Protein AF-A0A970ITL5-F1 (afdb_monomer_lite)

pLDDT: mean 80.54, std 13.95, range [33.75, 94.0]

Sequence (122 aa):
MFKKDCRKIICLASSILGLILVGLGVYLLVSGLGFDIITIGTIVAGVVLLALSCVTKCIKVPCLFCLLLLLISTFLIIAGIITLLLVDIVVGLIFIGLGVLSVVLTSLCLFINLCCITVHKV

Foldseek 3Di:
DCLLVVLVVLLVVQLVLLVVLLVLLVVCVVVVQADPVLSVLSNVLSVVSNCCSPVVVCPPCLPVNLVSLLVQLVSLLVRLVVCCVPGHVVSSVVSPVSSVVSVVSSVVSVVSVVVVVVVVVD

Secondary structure (DSSP, 8-state):
-HHHHHHHHHHHHHHHHHHHHHHHHHHHHHHT-S-HHHHHHHHHHHHHHHHHHHHS-TTS-HHHHHHHHHHHHHHHHHHHHHHHHHT-HHHHHHHHHHHHHHHHHHHHHHHHHHHHHHHTT-

Radius of gyration: 15.58 Å; chains: 1; bounding box: 35×20×53 Å

Structure (mmCIF, N/CA/C/O backbone):
data_AF-A0A970ITL5-F1
#
_entry.id   AF-A0A970ITL5-F1
#
loop_
_atom_site.group_PDB
_atom_site.id
_atom_site.type_symbol
_atom_site.label_atom_id
_atom_site.label_alt_id
_atom_site.label_comp_id
_atom_site.label_asym_id
_atom_site.label_entity_id
_atom_site.label_seq_id
_atom_site.pdbx_PDB_ins_code
_atom_site.Cartn_x
_atom_site.Cartn_y
_atom_site.Cartn_z
_atom_site.occupancy
_atom_site.B_iso_or_equiv
_atom_site.auth_seq_id
_atom_site.auth_comp_id
_atom_site.auth_asym_id
_atom_site.auth_atom_id
_atom_site.pdbx_PDB_model_num
ATOM 1 N N . MET A 1 1 ? -13.693 8.595 26.189 1.00 37.41 1 MET A N 1
ATOM 2 C CA . MET A 1 1 ? -13.918 9.534 25.063 1.00 37.41 1 MET A CA 1
ATOM 3 C C . MET A 1 1 ? -12.873 9.384 23.944 1.00 37.41 1 MET A C 1
ATOM 5 O O . MET A 1 1 ? -1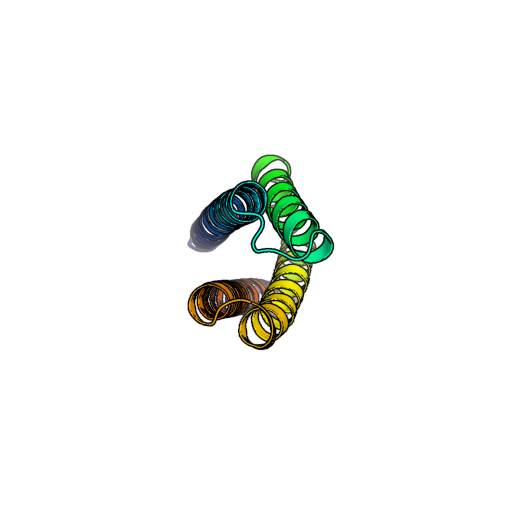3.281 9.173 22.814 1.00 37.41 1 MET A O 1
ATOM 9 N N . PHE A 1 2 ? -11.567 9.320 24.249 1.00 50.12 2 PHE A N 1
ATOM 10 C CA . PHE A 1 2 ? -10.426 9.212 23.302 1.00 50.12 2 PHE A CA 1
ATOM 11 C C . PHE A 1 2 ? -10.449 8.100 22.220 1.00 50.12 2 PHE A C 1
ATOM 13 O O . PHE A 1 2 ? -9.705 8.143 21.245 1.00 50.12 2 PHE A O 1
ATOM 20 N N . LYS A 1 3 ? -11.300 7.079 22.359 1.00 54.97 3 LYS A N 1
ATOM 21 C CA . LYS A 1 3 ? -11.290 5.863 21.523 1.00 54.97 3 LYS A CA 1
ATOM 22 C C . LYS A 1 3 ? -11.966 6.027 20.153 1.00 54.97 3 LYS A C 1
ATOM 24 O O . LYS A 1 3 ? -11.724 5.228 19.244 1.00 54.97 3 LYS A O 1
ATOM 29 N N . LYS A 1 4 ? -12.876 6.999 20.017 1.00 60.09 4 LYS A N 1
ATOM 30 C CA . LYS A 1 4 ? -13.532 7.315 18.734 1.00 60.09 4 LYS A CA 1
ATOM 31 C C . LYS A 1 4 ? -12.628 8.190 17.866 1.00 60.09 4 LYS A C 1
ATOM 33 O O . LYS A 1 4 ? -12.593 7.976 16.658 1.00 60.09 4 LYS A O 1
ATOM 38 N N . ASP A 1 5 ? -11.863 9.085 18.482 1.00 66.06 5 ASP A N 1
ATOM 39 C CA . ASP A 1 5 ? -10.990 10.019 17.773 1.00 66.06 5 ASP A CA 1
ATOM 40 C C . ASP A 1 5 ? -9.735 9.330 17.226 1.00 66.06 5 ASP A C 1
ATOM 42 O O . ASP A 1 5 ? -9.480 9.438 16.030 1.00 66.06 5 ASP A O 1
ATOM 46 N N . CYS A 1 6 ? -9.047 8.479 18.006 1.00 66.62 6 CYS A N 1
ATOM 47 C CA . CYS A 1 6 ? -7.916 7.694 17.477 1.00 66.62 6 CYS A CA 1
ATOM 48 C C . CYS A 1 6 ? -8.319 6.788 16.303 1.00 66.62 6 CYS A C 1
ATOM 50 O O . CYS A 1 6 ? -7.591 6.674 15.320 1.00 66.62 6 CYS A O 1
ATOM 52 N N . ARG A 1 7 ? -9.505 6.166 16.361 1.00 70.81 7 ARG A N 1
ATOM 53 C CA . ARG A 1 7 ? -9.999 5.328 15.256 1.00 70.81 7 ARG A CA 1
ATOM 54 C C . ARG A 1 7 ? -10.350 6.130 14.011 1.00 70.81 7 ARG A C 1
ATOM 56 O O . ARG A 1 7 ? -10.102 5.649 12.910 1.00 70.81 7 ARG A O 1
ATOM 63 N N . LYS A 1 8 ? -10.900 7.336 14.169 1.00 75.25 8 LYS A N 1
ATOM 64 C CA . LYS A 1 8 ? -11.113 8.252 13.043 1.00 75.25 8 LYS A CA 1
ATOM 65 C C . LYS A 1 8 ? -9.788 8.651 12.403 1.00 75.25 8 LYS A C 1
ATOM 67 O O . LYS A 1 8 ? -9.697 8.590 11.186 1.00 75.25 8 LYS A O 1
ATOM 72 N N . ILE A 1 9 ? -8.774 8.987 13.202 1.00 80.38 9 ILE A N 1
ATOM 73 C CA . ILE A 1 9 ? -7.452 9.389 12.698 1.00 80.38 9 ILE A CA 1
ATOM 74 C C . ILE A 1 9 ? -6.799 8.250 11.909 1.00 80.38 9 ILE A C 1
ATOM 76 O O . ILE A 1 9 ? -6.353 8.476 10.792 1.00 80.38 9 ILE A O 1
ATOM 80 N N . ILE A 1 10 ? -6.807 7.016 12.427 1.00 79.88 10 ILE A N 1
ATOM 81 C CA . ILE A 1 10 ? -6.232 5.855 11.721 1.00 79.88 10 ILE A CA 1
ATOM 82 C C . ILE A 1 10 ? -6.991 5.558 10.424 1.00 79.88 10 ILE A C 1
ATOM 84 O O . ILE A 1 10 ? -6.379 5.276 9.398 1.00 79.88 10 ILE A O 1
ATOM 88 N N . CYS A 1 11 ? -8.322 5.647 10.453 1.00 81.38 11 CYS A N 1
ATOM 89 C CA . CYS A 1 11 ? -9.152 5.462 9.265 1.00 81.38 11 CYS A CA 1
ATOM 90 C C . CYS A 1 11 ? -8.847 6.531 8.201 1.00 81.38 11 CYS A C 1
ATOM 92 O O . CYS A 1 11 ? -8.714 6.216 7.023 1.00 81.38 11 CYS A O 1
ATOM 94 N N . LEU A 1 12 ? -8.665 7.785 8.623 1.00 84.00 12 LEU A N 1
ATOM 95 C CA . LEU A 1 12 ? -8.338 8.900 7.739 1.00 84.00 12 LEU A CA 1
ATOM 96 C C . LEU A 1 12 ? -6.921 8.754 7.160 1.00 84.00 12 LEU A C 1
ATOM 98 O O . LEU A 1 12 ? -6.742 8.887 5.954 1.00 84.00 12 LEU A O 1
ATOM 102 N N . ALA A 1 13 ? -5.942 8.376 7.985 1.00 86.25 13 ALA A N 1
ATOM 103 C CA . ALA A 1 13 ? -4.574 8.096 7.550 1.00 86.25 13 ALA A CA 1
ATOM 104 C C . ALA A 1 13 ? -4.511 6.933 6.546 1.00 86.25 13 ALA A C 1
ATOM 106 O O . ALA A 1 13 ? -3.825 7.021 5.533 1.00 86.25 13 ALA A O 1
ATOM 107 N N . SER A 1 14 ? -5.275 5.869 6.785 1.00 85.12 14 SER A N 1
ATOM 108 C CA . SER A 1 14 ? -5.364 4.732 5.869 1.00 85.12 14 SER A CA 1
ATOM 109 C C . SER A 1 14 ? -6.082 5.079 4.559 1.00 85.12 14 SER A C 1
ATOM 111 O O . SER A 1 14 ? -5.658 4.653 3.489 1.00 85.12 14 SER A O 1
ATOM 113 N N . SER A 1 15 ? -7.119 5.922 4.607 1.00 87.62 15 SER A N 1
ATOM 114 C CA . SER A 1 15 ? -7.771 6.427 3.394 1.00 87.62 15 SER A CA 1
ATOM 115 C C . SER A 1 15 ? -6.817 7.272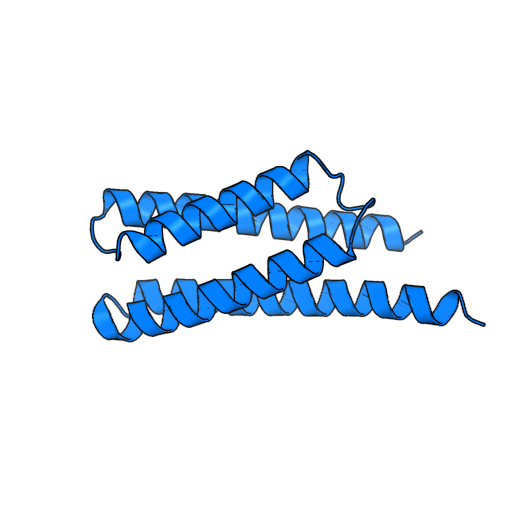 2.547 1.00 87.62 15 SER A C 1
ATOM 117 O O . SER A 1 15 ? -6.832 7.154 1.323 1.00 87.62 15 SER A O 1
ATOM 119 N N . ILE A 1 16 ? -5.979 8.101 3.181 1.00 91.31 16 ILE A N 1
ATOM 120 C CA . ILE A 1 16 ? -4.927 8.863 2.493 1.00 91.31 16 ILE A CA 1
ATOM 121 C C . ILE A 1 16 ? -3.907 7.903 1.875 1.00 91.31 16 ILE A C 1
ATOM 123 O O . ILE A 1 16 ? -3.563 8.053 0.706 1.00 91.31 16 ILE A O 1
ATOM 127 N N . LEU A 1 17 ? -3.473 6.885 2.623 1.00 89.06 17 LEU A N 1
ATOM 128 C CA . LEU A 1 17 ? -2.558 5.858 2.124 1.00 89.06 17 LEU A CA 1
ATOM 129 C C . LEU A 1 17 ? -3.136 5.138 0.893 1.00 89.06 17 LEU A C 1
ATOM 131 O O . LEU A 1 17 ? -2.437 4.969 -0.101 1.00 89.06 17 LEU A O 1
ATOM 135 N N . GLY A 1 18 ? -4.420 4.770 0.930 1.00 88.94 18 GLY A N 1
ATOM 136 C CA . GLY A 1 18 ? -5.124 4.163 -0.200 1.00 88.94 18 GLY A CA 1
ATOM 137 C C . GLY A 1 18 ? -5.158 5.074 -1.428 1.00 88.94 18 GLY A C 1
ATOM 138 O O . GLY A 1 18 ? -4.876 4.616 -2.533 1.00 88.94 18 GLY A O 1
ATOM 139 N N . LEU A 1 19 ? -5.421 6.371 -1.241 1.00 91.88 19 LEU A N 1
ATOM 140 C CA . LEU A 1 19 ? -5.401 7.356 -2.326 1.00 91.88 19 LEU A CA 1
ATOM 141 C C . LEU A 1 19 ? -4.008 7.473 -2.965 1.00 91.88 19 LEU A C 1
ATOM 143 O O . LEU A 1 19 ? -3.891 7.502 -4.189 1.00 91.88 19 LEU A O 1
ATOM 147 N N . ILE A 1 20 ? -2.958 7.491 -2.138 1.00 93.25 20 ILE A N 1
ATOM 148 C CA . ILE A 1 20 ? -1.565 7.521 -2.597 1.00 93.25 20 ILE A CA 1
ATOM 149 C C . ILE A 1 20 ? -1.233 6.247 -3.380 1.00 93.25 20 ILE A C 1
ATOM 151 O O . ILE A 1 20 ? -0.627 6.343 -4.442 1.00 93.25 20 ILE A O 1
ATOM 155 N N . LEU A 1 21 ? -1.665 5.069 -2.911 1.00 89.88 21 LEU A N 1
ATOM 156 C CA . LEU A 1 21 ? -1.463 3.803 -3.625 1.00 89.88 21 LEU A CA 1
ATOM 157 C C . LEU A 1 21 ? -2.113 3.807 -5.011 1.00 89.88 21 LEU A C 1
ATOM 159 O O . LEU A 1 21 ? -1.481 3.388 -5.977 1.00 89.88 21 LEU A O 1
ATOM 163 N N . VAL A 1 22 ? -3.354 4.292 -5.123 1.00 93.12 22 VAL A N 1
ATOM 164 C CA . VAL A 1 22 ? -4.042 4.388 -6.420 1.00 93.12 22 VAL A CA 1
ATOM 165 C C . VAL A 1 22 ? -3.310 5.363 -7.339 1.00 93.12 22 VAL A C 1
ATOM 167 O O . VAL A 1 22 ? -3.055 5.028 -8.492 1.00 93.12 22 VAL A O 1
ATOM 170 N N . GLY A 1 23 ? -2.924 6.539 -6.834 1.00 90.50 23 GLY A N 1
ATOM 171 C CA . GLY A 1 23 ? -2.172 7.525 -7.612 1.00 90.50 23 GLY A CA 1
ATOM 172 C C . GLY A 1 23 ? -0.832 6.982 -8.112 1.00 90.50 23 GLY A C 1
ATOM 173 O O . GLY A 1 23 ? -0.507 7.131 -9.288 1.00 90.50 23 GLY A O 1
ATOM 174 N N . LEU A 1 24 ? -0.091 6.287 -7.245 1.00 88.06 24 LEU A N 1
ATOM 175 C CA . LEU A 1 24 ? 1.172 5.639 -7.595 1.00 88.06 24 LEU A CA 1
ATOM 176 C C . LEU A 1 24 ? 0.964 4.526 -8.634 1.00 88.06 24 LEU A C 1
ATOM 178 O O . LEU A 1 24 ? 1.725 4.424 -9.591 1.00 88.06 24 LEU A O 1
ATOM 182 N N . GLY A 1 25 ? -0.092 3.724 -8.485 1.00 87.88 25 GLY A N 1
ATOM 183 C CA . GLY A 1 25 ? -0.441 2.671 -9.436 1.00 87.88 25 GLY A CA 1
ATOM 184 C C . GLY A 1 25 ? -0.784 3.219 -10.823 1.00 87.88 25 GLY A C 1
ATOM 185 O O . GLY A 1 25 ? -0.283 2.720 -11.827 1.00 87.88 25 GLY A O 1
ATOM 186 N N . VAL A 1 26 ? -1.573 4.295 -10.899 1.00 90.25 26 VAL A N 1
ATOM 187 C CA . VAL A 1 26 ? -1.880 4.968 -12.174 1.00 90.25 26 VAL A CA 1
ATOM 188 C C . VAL A 1 26 ? -0.622 5.593 -12.783 1.00 90.25 26 VAL A C 1
ATOM 190 O O . VAL A 1 26 ? -0.414 5.487 -13.989 1.00 90.25 26 VAL A O 1
ATOM 193 N N . TYR A 1 27 ? 0.249 6.194 -11.968 1.00 88.31 27 TYR A N 1
ATOM 194 C CA . TYR A 1 27 ? 1.522 6.747 -12.435 1.00 88.31 27 TYR A CA 1
ATOM 195 C C . TYR A 1 27 ? 2.415 5.680 -13.084 1.00 88.31 27 TYR A C 1
ATOM 197 O O . TYR A 1 27 ? 2.975 5.908 -14.157 1.00 88.31 27 TYR A O 1
ATOM 205 N N . LEU A 1 28 ? 2.505 4.496 -12.475 1.00 85.38 28 LEU A N 1
ATOM 206 C CA . LEU A 1 28 ? 3.240 3.358 -13.030 1.00 85.38 28 LEU A CA 1
ATOM 207 C C . LEU A 1 28 ? 2.623 2.848 -14.331 1.00 85.38 28 LEU A C 1
ATOM 209 O O . LEU A 1 28 ? 3.357 2.517 -15.260 1.00 85.38 28 LEU A O 1
ATOM 213 N N . LEU A 1 29 ? 1.289 2.827 -14.405 1.00 85.88 29 LEU A N 1
ATOM 214 C CA . LEU A 1 29 ? 0.561 2.394 -15.594 1.00 85.88 29 LEU A CA 1
ATOM 215 C C . LEU A 1 29 ? 0.840 3.312 -16.790 1.00 85.88 29 LEU A C 1
ATOM 217 O O . LEU A 1 29 ? 1.085 2.831 -17.890 1.00 85.88 29 LEU A O 1
ATOM 221 N N . VAL A 1 30 ? 0.842 4.629 -16.571 1.00 86.44 30 VAL A N 1
ATOM 222 C CA . VAL A 1 30 ? 1.131 5.618 -17.623 1.00 86.44 30 VAL A CA 1
ATOM 223 C C . VAL A 1 30 ? 2.608 5.614 -18.005 1.00 86.44 30 VAL A C 1
ATOM 225 O O . VAL A 1 30 ? 2.941 5.757 -19.178 1.00 86.44 30 VAL A O 1
ATOM 228 N N . SER A 1 31 ? 3.499 5.443 -17.030 1.00 82.00 31 SER A N 1
ATOM 229 C CA . SER A 1 31 ? 4.940 5.499 -17.281 1.00 82.00 31 SER A CA 1
ATOM 230 C C . SER A 1 31 ? 5.482 4.242 -17.970 1.00 82.00 31 SER A C 1
ATOM 232 O O . SER A 1 31 ? 6.623 4.256 -18.419 1.00 82.00 31 SER A O 1
ATOM 234 N N . GLY A 1 32 ? 4.714 3.146 -18.032 1.00 76.12 32 GLY A N 1
ATOM 235 C CA . GLY A 1 32 ? 5.147 1.883 -18.648 1.00 76.12 32 GLY A CA 1
ATOM 236 C C . GLY A 1 32 ? 6.354 1.226 -17.964 1.00 76.12 32 GLY A C 1
ATOM 237 O O . GLY A 1 32 ? 6.944 0.300 -18.508 1.00 76.12 32 GLY A O 1
ATOM 238 N N . LEU A 1 33 ? 6.734 1.711 -16.778 1.00 64.62 33 LEU A N 1
ATOM 239 C CA . LEU A 1 33 ? 7.933 1.307 -16.035 1.00 64.62 33 LEU A CA 1
ATOM 240 C C . LEU A 1 33 ? 7.669 0.150 -15.054 1.00 64.62 33 LEU A C 1
ATOM 242 O O . LEU A 1 33 ? 8.579 -0.291 -14.363 1.00 64.62 33 LEU A O 1
ATOM 246 N N . GLY A 1 34 ? 6.430 -0.335 -14.945 1.00 64.00 34 GLY A N 1
ATOM 247 C CA . GLY A 1 34 ? 6.034 -1.340 -13.957 1.00 64.00 34 GLY A CA 1
ATOM 248 C C . GLY A 1 34 ? 5.763 -2.719 -14.554 1.00 64.00 34 GLY A C 1
ATOM 249 O O . GLY A 1 34 ? 5.258 -2.837 -15.664 1.00 64.00 34 GLY A O 1
ATOM 250 N N . PHE A 1 35 ? 6.012 -3.772 -13.770 1.00 73.81 35 PHE A N 1
ATOM 251 C CA . PHE A 1 35 ? 5.416 -5.084 -14.031 1.00 73.81 35 PHE A CA 1
ATOM 252 C C . PHE A 1 35 ? 3.895 -4.970 -13.931 1.00 73.81 35 PHE A C 1
ATOM 254 O O . PHE A 1 35 ? 3.394 -4.604 -12.867 1.00 73.81 35 PHE A O 1
ATOM 261 N N . ASP A 1 36 ? 3.168 -5.363 -14.979 1.00 81.12 36 ASP A N 1
ATOM 262 C CA . ASP A 1 36 ? 1.699 -5.287 -15.030 1.00 81.12 36 ASP A CA 1
ATOM 263 C C . ASP A 1 36 ? 1.033 -5.870 -13.777 1.00 81.12 36 ASP A C 1
ATOM 265 O O . ASP A 1 36 ? 0.104 -5.289 -13.219 1.00 81.12 36 ASP A O 1
ATOM 269 N N . ILE A 1 37 ? 1.572 -6.979 -13.264 1.00 83.44 37 ILE A N 1
ATOM 270 C CA . ILE A 1 37 ? 1.083 -7.651 -12.054 1.00 83.44 37 ILE A CA 1
ATOM 271 C C . ILE A 1 37 ? 1.204 -6.746 -10.816 1.00 83.44 37 ILE A C 1
ATOM 273 O O . ILE A 1 37 ? 0.276 -6.671 -10.009 1.00 83.44 37 ILE A O 1
ATOM 277 N N . ILE A 1 38 ? 2.327 -6.038 -10.662 1.00 86.00 38 ILE A N 1
ATOM 278 C CA . ILE A 1 38 ? 2.557 -5.122 -9.536 1.00 86.00 38 ILE A CA 1
ATOM 279 C C . ILE A 1 38 ? 1.646 -3.902 -9.680 1.00 86.00 38 ILE A C 1
ATOM 281 O O . ILE A 1 38 ? 0.986 -3.501 -8.722 1.00 86.00 38 ILE A O 1
ATOM 285 N N . THR A 1 39 ? 1.551 -3.337 -10.880 1.00 87.25 39 THR A N 1
ATOM 286 C CA . THR A 1 39 ? 0.728 -2.158 -11.163 1.00 87.25 39 THR A CA 1
ATOM 287 C C . THR A 1 39 ? -0.749 -2.429 -10.878 1.00 87.25 39 THR A C 1
ATOM 289 O O . THR A 1 39 ? -1.391 -1.687 -10.139 1.00 87.25 39 THR A O 1
ATOM 292 N N . ILE A 1 40 ? -1.281 -3.553 -11.361 1.00 88.38 40 ILE A N 1
ATOM 293 C CA . ILE A 1 40 ? -2.663 -3.962 -11.090 1.00 88.38 40 ILE A CA 1
ATOM 294 C C . ILE A 1 40 ? -2.855 -4.226 -9.593 1.00 88.38 40 ILE A C 1
ATOM 296 O O . ILE A 1 40 ? -3.823 -3.747 -9.003 1.00 88.38 40 ILE A O 1
ATOM 300 N N . GLY A 1 41 ? -1.917 -4.931 -8.953 1.00 88.56 41 GLY A N 1
ATOM 301 C CA . GLY A 1 41 ? -1.987 -5.224 -7.523 1.00 88.56 41 GLY A CA 1
ATOM 302 C C . GLY A 1 41 ? -2.018 -3.967 -6.650 1.00 88.56 41 GLY A C 1
ATOM 303 O O . GLY A 1 41 ? -2.801 -3.899 -5.705 1.00 88.56 41 GLY A O 1
ATOM 304 N N . THR A 1 42 ? -1.233 -2.942 -6.988 1.00 89.38 42 THR A N 1
ATOM 305 C CA . THR A 1 42 ? -1.194 -1.676 -6.234 1.00 89.38 42 THR A CA 1
ATOM 306 C C . THR A 1 42 ? -2.481 -0.871 -6.386 1.00 89.38 42 THR A C 1
ATOM 308 O O . THR A 1 42 ? -3.010 -0.377 -5.387 1.00 89.38 42 THR A O 1
ATOM 311 N N . ILE A 1 43 ? -3.043 -0.814 -7.598 1.00 92.06 43 ILE A N 1
ATOM 312 C CA . ILE A 1 43 ? -4.331 -0.162 -7.861 1.00 92.06 43 ILE A CA 1
ATOM 313 C C . ILE A 1 43 ? -5.453 -0.883 -7.111 1.00 92.06 43 ILE A C 1
ATOM 315 O O . ILE A 1 43 ? -6.208 -0.247 -6.376 1.00 92.06 43 ILE A O 1
ATOM 319 N N . VAL A 1 44 ? -5.549 -2.209 -7.248 1.00 93.06 44 VAL A N 1
ATOM 320 C CA . VAL A 1 44 ? -6.600 -3.004 -6.597 1.00 93.06 44 VAL A CA 1
ATOM 321 C C . VAL A 1 44 ? -6.494 -2.892 -5.077 1.00 93.06 44 VAL A C 1
ATOM 323 O O . VAL A 1 44 ? -7.500 -2.634 -4.419 1.00 93.06 44 VAL A O 1
ATOM 326 N N . ALA A 1 45 ? -5.290 -3.000 -4.507 1.00 89.81 45 ALA A N 1
ATOM 327 C CA . ALA A 1 45 ? -5.073 -2.822 -3.073 1.00 89.81 45 ALA A CA 1
ATOM 328 C C . ALA A 1 45 ? -5.535 -1.440 -2.584 1.00 89.81 45 ALA A C 1
ATOM 330 O O . ALA A 1 45 ? -6.233 -1.348 -1.571 1.00 89.81 45 ALA A O 1
ATOM 331 N N . GLY A 1 46 ? -5.198 -0.376 -3.320 1.00 89.62 46 GLY A N 1
ATOM 332 C CA . GLY A 1 46 ? -5.614 0.988 -3.000 1.00 89.62 46 GLY A CA 1
ATOM 333 C C . GLY A 1 46 ? -7.132 1.176 -3.061 1.00 89.62 46 GLY A C 1
ATOM 334 O O . GLY A 1 46 ? -7.729 1.699 -2.118 1.00 89.62 46 GLY A O 1
ATOM 335 N N . VAL A 1 47 ? -7.780 0.689 -4.124 1.00 92.00 47 VAL A N 1
ATOM 336 C CA . VAL A 1 47 ? -9.241 0.771 -4.295 1.00 92.00 47 VAL A CA 1
ATOM 337 C C . VAL A 1 47 ? -9.971 -0.007 -3.203 1.00 92.00 47 VAL A C 1
ATOM 339 O O . VAL A 1 47 ? -10.936 0.501 -2.635 1.00 92.00 47 VAL A O 1
ATOM 342 N N . VAL A 1 48 ? -9.506 -1.211 -2.862 1.00 89.62 48 VAL A N 1
ATOM 343 C CA . VAL A 1 48 ? -10.105 -2.024 -1.795 1.00 89.62 48 VAL A CA 1
ATOM 344 C C . VAL A 1 48 ? -9.960 -1.318 -0.440 1.00 89.62 48 VAL A C 1
ATOM 346 O O . VAL A 1 48 ? -10.937 -1.228 0.303 1.00 89.62 48 VAL A O 1
ATOM 349 N N . LEU A 1 49 ? -8.796 -0.731 -0.140 1.00 86.88 49 LEU A N 1
ATOM 350 C CA . LEU A 1 49 ? -8.585 0.089 1.062 1.00 86.88 49 LEU A CA 1
ATOM 351 C C . LEU A 1 49 ? -9.566 1.263 1.152 1.00 86.88 49 LEU A C 1
ATOM 353 O O . LEU A 1 49 ? -10.195 1.467 2.193 1.00 86.88 49 LEU A O 1
ATOM 357 N N . LEU A 1 50 ? -9.723 2.019 0.064 1.00 87.44 50 LEU A N 1
ATOM 358 C CA . LEU A 1 50 ? -10.655 3.146 -0.026 1.00 87.44 50 LEU A CA 1
ATOM 359 C C . LEU A 1 50 ? -12.108 2.692 0.144 1.00 87.44 50 LEU A C 1
ATOM 361 O O . LEU A 1 50 ? -12.842 3.258 0.955 1.00 87.44 50 LEU A O 1
ATOM 365 N N . ALA A 1 51 ? -12.512 1.631 -0.556 1.00 86.75 51 ALA A N 1
ATOM 366 C CA . ALA A 1 51 ? -13.861 1.086 -0.484 1.00 86.75 51 ALA A CA 1
ATOM 367 C C . ALA A 1 51 ? -14.213 0.639 0.941 1.00 86.75 51 ALA A C 1
ATOM 369 O O . ALA A 1 51 ? -15.268 1.011 1.459 1.00 86.75 51 ALA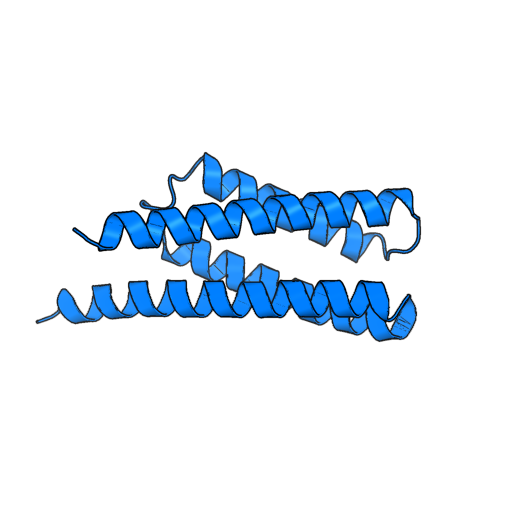 A O 1
ATOM 370 N N . LEU A 1 52 ? -13.317 -0.086 1.622 1.00 80.62 52 LEU A N 1
ATOM 371 C CA . LEU A 1 52 ? -13.536 -0.466 3.018 1.00 80.62 52 LEU A CA 1
ATOM 372 C C . LEU A 1 52 ? -13.567 0.746 3.952 1.00 80.62 52 LEU A C 1
ATOM 374 O O . LEU A 1 52 ? -14.371 0.761 4.882 1.00 80.62 52 LEU A O 1
ATOM 378 N N . SER A 1 53 ? -12.743 1.764 3.708 1.00 77.81 53 SER A N 1
ATOM 379 C CA . SER A 1 53 ? -12.721 2.984 4.526 1.00 77.81 53 SER A CA 1
ATOM 380 C C . SER A 1 53 ? -14.025 3.790 4.404 1.00 77.81 53 SER A C 1
ATOM 382 O O . SER A 1 53 ? -14.506 4.342 5.397 1.00 77.81 53 SER A O 1
ATOM 384 N N . CYS A 1 54 ? -14.630 3.824 3.210 1.00 74.69 54 CYS A N 1
ATOM 385 C CA . CYS A 1 54 ? -15.876 4.541 2.925 1.00 74.69 54 CYS A CA 1
ATOM 386 C C . CYS A 1 54 ? -17.142 3.766 3.338 1.00 74.69 54 CYS A C 1
ATOM 388 O O . CYS A 1 54 ? -18.041 4.341 3.952 1.00 74.69 54 CYS A O 1
ATOM 390 N N . VAL A 1 55 ? -17.235 2.475 2.998 1.00 71.06 55 VAL A N 1
ATOM 391 C CA . VAL A 1 55 ? -18.457 1.660 3.166 1.00 71.06 55 VAL A CA 1
ATOM 392 C C . VAL A 1 55 ? -18.602 1.183 4.606 1.00 71.06 55 VAL A C 1
ATOM 394 O O . VAL A 1 55 ? -19.622 1.387 5.271 1.00 71.06 55 VAL A O 1
ATOM 397 N N . THR A 1 56 ? -17.550 0.567 5.128 1.00 61.84 56 THR A N 1
ATOM 398 C CA . THR A 1 56 ? -17.465 0.185 6.528 1.00 61.84 56 THR A CA 1
ATOM 399 C C . THR A 1 56 ? -16.858 1.353 7.276 1.00 61.84 56 THR A C 1
ATOM 401 O O . THR A 1 56 ? -15.647 1.385 7.451 1.00 61.84 56 THR A O 1
ATOM 404 N N . LYS A 1 57 ? -17.684 2.299 7.769 1.00 60.09 57 LYS A N 1
ATOM 405 C CA . LYS A 1 57 ? -17.273 3.230 8.846 1.00 60.09 57 LYS A CA 1
ATOM 406 C C . LYS A 1 57 ? -16.356 2.429 9.774 1.00 60.09 57 LYS A C 1
ATOM 408 O O . LYS A 1 57 ? -16.880 1.509 10.410 1.00 60.09 57 LYS A O 1
ATOM 413 N N . CYS A 1 58 ? -15.043 2.720 9.811 1.00 58.59 58 CYS A N 1
ATOM 414 C CA . CYS A 1 58 ? -13.940 1.875 10.347 1.00 58.59 58 CYS A CA 1
ATOM 415 C C . CYS A 1 58 ? -14.109 1.368 11.802 1.00 58.59 58 CYS A C 1
ATOM 417 O O . CYS A 1 58 ? -13.235 0.756 12.406 1.00 58.59 58 CYS A O 1
ATOM 419 N N . ILE A 1 59 ? -15.248 1.678 12.397 1.00 57.19 59 ILE A N 1
ATOM 420 C CA . ILE A 1 59 ? -15.746 1.390 13.723 1.00 57.19 59 ILE A CA 1
ATOM 421 C C . ILE A 1 59 ? -16.309 -0.040 13.819 1.00 57.19 59 ILE A C 1
ATOM 423 O O . ILE A 1 59 ? -16.254 -0.614 14.903 1.00 57.19 59 ILE A O 1
ATOM 427 N N . LYS A 1 60 ? -16.856 -0.617 12.733 1.00 58.31 60 LYS A N 1
ATOM 428 C CA . LYS A 1 60 ? -17.646 -1.865 12.818 1.00 58.31 60 LYS A CA 1
ATOM 429 C C . LYS A 1 60 ? -16.809 -3.153 12.766 1.00 58.31 60 LYS A C 1
ATOM 431 O O . LYS A 1 60 ? -17.209 -4.130 13.387 1.00 58.31 60 LYS A O 1
ATOM 436 N N . VAL A 1 61 ? -15.655 -3.161 12.083 1.00 65.00 61 VAL A N 1
ATOM 437 C CA . VAL A 1 61 ? -14.813 -4.371 11.923 1.00 65.00 61 VAL A CA 1
ATOM 438 C C . VAL A 1 61 ? -13.306 -4.031 11.934 1.00 65.00 61 VAL A C 1
ATOM 440 O O . VAL A 1 61 ? -12.644 -4.077 10.898 1.00 65.00 61 VAL A O 1
ATOM 443 N N . PRO A 1 62 ? -12.721 -3.669 13.093 1.00 69.38 62 PRO A N 1
ATOM 444 C CA . PRO A 1 62 ? -11.317 -3.247 13.166 1.00 69.38 62 PRO A CA 1
ATOM 445 C C . PRO A 1 62 ? -10.324 -4.375 12.835 1.00 69.38 62 PRO A C 1
ATOM 447 O O . PRO A 1 62 ? -9.240 -4.108 12.328 1.00 69.38 62 PRO A O 1
ATOM 450 N N . CYS A 1 63 ? -10.695 -5.635 13.086 1.00 70.25 63 CYS A N 1
ATOM 451 C CA . CYS A 1 63 ? -9.806 -6.781 12.874 1.00 70.25 63 CYS A CA 1
ATOM 452 C C . CYS A 1 63 ? -9.567 -7.067 11.381 1.00 70.25 63 CYS A C 1
ATOM 454 O O . CYS A 1 63 ? -8.425 -7.232 10.963 1.00 70.25 63 CYS A O 1
ATOM 456 N N . LEU A 1 64 ? -10.633 -7.047 10.568 1.00 78.25 64 LEU A N 1
ATOM 457 C CA . LEU A 1 64 ? -10.543 -7.267 9.120 1.00 78.25 64 LEU A CA 1
ATOM 458 C C . LEU A 1 64 ? -9.697 -6.179 8.443 1.00 78.25 64 LEU A C 1
ATOM 460 O O . LEU A 1 64 ? -8.876 -6.470 7.583 1.00 78.25 64 LEU A O 1
ATOM 464 N N . PHE A 1 65 ? -9.867 -4.928 8.876 1.00 82.06 65 PHE A N 1
ATOM 465 C CA . PHE A 1 65 ? -9.104 -3.793 8.366 1.00 82.06 65 PHE A CA 1
ATOM 466 C C . PHE A 1 65 ? -7.610 -3.895 8.691 1.00 82.06 65 PHE A C 1
ATOM 468 O O . PHE A 1 65 ? -6.776 -3.660 7.825 1.00 82.06 65 PHE A O 1
ATOM 475 N N . CYS A 1 66 ? -7.273 -4.289 9.922 1.00 82.81 66 CYS A N 1
ATOM 476 C CA . CYS A 1 66 ? -5.888 -4.496 10.340 1.00 82.81 66 CYS A CA 1
ATOM 477 C C . CYS A 1 66 ? -5.222 -5.629 9.542 1.00 82.81 66 CYS A C 1
ATOM 479 O O . CYS A 1 66 ? -4.095 -5.486 9.077 1.00 82.81 66 CYS A O 1
ATOM 481 N N . LEU A 1 67 ? -5.952 -6.727 9.319 1.00 84.81 67 LEU A N 1
ATOM 482 C CA . LEU A 1 67 ? -5.480 -7.849 8.509 1.00 84.81 67 LEU A CA 1
ATOM 483 C C . LEU A 1 67 ? -5.263 -7.450 7.043 1.00 84.81 67 LEU A C 1
ATOM 485 O O . LEU A 1 67 ? -4.265 -7.834 6.439 1.00 84.81 67 LEU A O 1
ATOM 489 N N . LEU A 1 68 ? -6.159 -6.633 6.485 1.00 87.25 68 LEU A N 1
ATOM 490 C CA . LEU A 1 68 ? -6.013 -6.097 5.136 1.00 87.25 68 LEU A CA 1
ATOM 491 C C . LEU A 1 68 ? -4.794 -5.168 5.022 1.00 87.25 68 LEU A C 1
ATOM 493 O O . LEU A 1 68 ? -4.020 -5.298 4.079 1.00 87.25 68 LEU A O 1
ATOM 497 N N . LEU A 1 69 ? -4.585 -4.267 5.988 1.00 87.25 69 LEU A N 1
ATOM 498 C CA . LEU A 1 69 ? -3.400 -3.405 6.025 1.00 87.25 69 LEU A CA 1
ATOM 499 C C . LEU A 1 69 ? -2.104 -4.218 6.084 1.00 87.25 69 LEU A C 1
ATOM 501 O O . LEU A 1 69 ? -1.157 -3.897 5.370 1.00 87.25 69 LEU A O 1
ATOM 505 N N . LEU A 1 70 ? -2.079 -5.284 6.887 1.00 89.25 70 LEU A N 1
ATOM 506 C CA . LEU A 1 70 ? -0.940 -6.193 6.982 1.00 89.25 70 LEU A CA 1
ATOM 507 C C . LEU A 1 70 ? -0.663 -6.893 5.642 1.00 89.25 70 LEU A C 1
ATOM 509 O O . LEU A 1 70 ? 0.487 -6.972 5.205 1.00 89.25 70 LEU A O 1
ATOM 513 N N . LEU A 1 71 ? -1.714 -7.352 4.958 1.00 91.25 71 LEU A N 1
ATOM 514 C CA . LEU A 1 71 ? -1.597 -7.970 3.637 1.00 91.25 71 LEU A CA 1
ATOM 515 C C . LEU A 1 71 ? -1.027 -6.985 2.605 1.00 91.25 71 LEU A C 1
ATOM 517 O O . LEU A 1 71 ? -0.105 -7.320 1.864 1.00 91.25 71 LEU A O 1
ATOM 521 N N . ILE A 1 72 ? -1.530 -5.749 2.599 1.00 91.56 72 ILE A N 1
ATOM 522 C CA . ILE A 1 72 ? -1.095 -4.694 1.675 1.00 91.56 72 ILE A CA 1
ATOM 523 C C . ILE A 1 72 ? 0.331 -4.241 1.988 1.00 91.56 72 ILE A C 1
ATOM 525 O O . ILE A 1 72 ? 1.131 -4.068 1.077 1.00 91.56 72 ILE A O 1
ATOM 529 N N . SER A 1 73 ? 0.678 -4.102 3.267 1.00 92.06 73 SER A N 1
ATOM 530 C CA . SER A 1 73 ? 2.043 -3.844 3.732 1.00 92.06 73 SER A CA 1
ATOM 531 C C . SER A 1 73 ? 3.022 -4.892 3.201 1.00 92.06 73 SER A C 1
ATOM 533 O O . SER A 1 73 ? 4.042 -4.540 2.609 1.00 92.06 73 SER A O 1
ATOM 535 N N . THR A 1 74 ? 2.692 -6.172 3.375 1.00 91.75 74 THR A N 1
ATOM 536 C CA . THR A 1 74 ? 3.543 -7.278 2.928 1.00 91.75 74 THR A CA 1
ATOM 537 C C . THR A 1 74 ? 3.717 -7.238 1.411 1.00 91.75 74 THR A C 1
ATOM 539 O O . THR A 1 74 ? 4.836 -7.339 0.913 1.00 91.75 74 THR A O 1
ATOM 542 N N . PHE A 1 75 ? 2.626 -7.004 0.677 1.00 92.38 75 PHE A N 1
ATOM 543 C CA . PHE A 1 75 ? 2.658 -6.841 -0.774 1.00 92.38 75 PHE A CA 1
ATOM 544 C C . PHE A 1 75 ? 3.542 -5.662 -1.213 1.00 92.38 75 PHE A C 1
ATOM 546 O O . PHE A 1 75 ? 4.381 -5.841 -2.090 1.00 92.38 75 PHE A O 1
ATOM 553 N N . LEU A 1 76 ? 3.411 -4.487 -0.586 1.00 91.44 76 LEU A N 1
ATOM 554 C CA . LEU A 1 76 ? 4.208 -3.292 -0.896 1.00 91.44 76 LEU A CA 1
ATOM 555 C C . LEU A 1 76 ? 5.704 -3.513 -0.657 1.00 91.44 76 LEU A C 1
ATOM 557 O O . LEU A 1 76 ? 6.515 -3.067 -1.462 1.00 91.44 76 LEU A O 1
ATOM 561 N N . ILE A 1 77 ? 6.079 -4.210 0.419 1.00 93.75 77 ILE A N 1
ATOM 562 C CA . ILE A 1 77 ? 7.487 -4.510 0.714 1.00 93.75 77 ILE A CA 1
ATOM 563 C C . ILE A 1 77 ? 8.057 -5.455 -0.345 1.00 93.75 77 ILE A C 1
ATOM 565 O O . ILE A 1 77 ? 9.120 -5.181 -0.895 1.00 93.75 77 ILE A O 1
ATOM 569 N N . ILE A 1 78 ? 7.344 -6.537 -0.672 1.00 92.38 78 ILE A N 1
ATOM 570 C CA . ILE A 1 78 ? 7.789 -7.501 -1.688 1.00 92.38 78 ILE A CA 1
ATOM 571 C C . ILE A 1 78 ? 7.881 -6.823 -3.062 1.00 92.38 78 ILE A C 1
ATOM 573 O O . ILE A 1 78 ? 8.904 -6.932 -3.736 1.00 92.38 78 ILE A O 1
ATOM 577 N N . ALA A 1 79 ? 6.847 -6.076 -3.458 1.00 89.81 79 ALA A N 1
ATOM 578 C CA . ALA A 1 79 ? 6.829 -5.311 -4.700 1.00 89.81 79 ALA A CA 1
ATOM 579 C C . ALA A 1 79 ? 7.960 -4.275 -4.753 1.00 89.81 79 ALA A C 1
ATOM 581 O O . ALA A 1 79 ? 8.609 -4.131 -5.789 1.00 89.81 79 ALA A O 1
ATOM 582 N N . GLY A 1 80 ? 8.224 -3.593 -3.636 1.00 90.00 80 GLY A N 1
ATOM 583 C CA . GLY A 1 80 ? 9.309 -2.629 -3.485 1.00 90.00 80 GLY A CA 1
ATOM 584 C C . GLY A 1 80 ? 10.686 -3.257 -3.659 1.00 90.00 80 GLY A C 1
ATOM 585 O O . GLY A 1 80 ? 11.504 -2.720 -4.395 1.00 90.00 80 GLY A O 1
ATOM 586 N N . ILE A 1 81 ? 10.931 -4.427 -3.062 1.00 91.38 81 ILE A N 1
ATOM 587 C CA . ILE A 1 81 ? 12.193 -5.161 -3.237 1.00 91.38 81 ILE A CA 1
ATOM 588 C C . ILE A 1 81 ? 12.387 -5.554 -4.706 1.00 91.38 81 ILE A C 1
ATOM 590 O O . ILE A 1 81 ? 13.470 -5.357 -5.249 1.00 91.38 81 ILE A O 1
ATOM 594 N N . ILE A 1 82 ? 11.345 -6.068 -5.366 1.00 90.12 82 ILE A N 1
ATOM 595 C CA . ILE A 1 82 ? 11.418 -6.461 -6.782 1.00 90.12 82 ILE A CA 1
ATOM 596 C C . ILE A 1 82 ? 11.697 -5.241 -7.671 1.00 90.12 82 ILE A C 1
ATOM 598 O O . ILE A 1 82 ? 12.590 -5.283 -8.514 1.00 90.12 82 ILE A O 1
ATOM 602 N N . THR A 1 83 ? 10.964 -4.141 -7.478 1.00 87.62 83 THR A N 1
ATOM 603 C CA . THR A 1 83 ? 11.140 -2.917 -8.281 1.00 87.62 83 THR A CA 1
ATOM 604 C C . THR A 1 83 ? 12.484 -2.238 -8.041 1.00 87.62 83 THR A C 1
ATOM 606 O O . THR A 1 83 ? 13.081 -1.754 -8.998 1.00 87.62 83 THR A O 1
ATOM 609 N N . LEU A 1 84 ? 13.002 -2.269 -6.810 1.00 88.94 84 LEU A N 1
ATOM 610 C CA . LEU A 1 84 ? 14.326 -1.741 -6.472 1.00 88.94 84 LEU A CA 1
ATOM 611 C C . LEU A 1 84 ? 15.451 -2.480 -7.208 1.00 88.94 84 LEU A C 1
ATOM 613 O O . LEU A 1 84 ? 16.467 -1.878 -7.542 1.00 88.94 84 LEU A O 1
ATOM 617 N N . LEU A 1 85 ? 15.270 -3.778 -7.453 1.00 86.81 85 LEU A N 1
ATOM 618 C CA . LEU A 1 85 ? 16.293 -4.654 -8.021 1.00 86.81 85 LEU A CA 1
ATOM 619 C C . LEU A 1 85 ? 16.230 -4.714 -9.558 1.00 86.81 85 LEU A C 1
ATOM 621 O O . LEU A 1 85 ? 17.261 -4.905 -10.196 1.00 86.81 85 LEU A O 1
ATOM 625 N N . LEU A 1 86 ? 15.038 -4.554 -10.152 1.00 84.12 86 LEU A N 1
ATOM 626 C CA . LEU A 1 86 ? 14.814 -4.738 -11.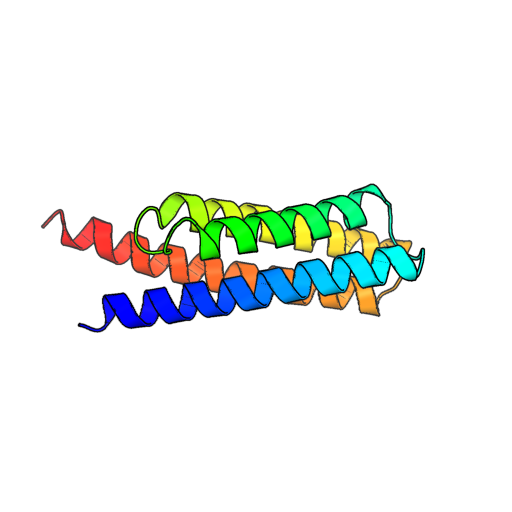595 1.00 84.12 86 LEU A CA 1
ATOM 627 C C . LEU A 1 86 ? 14.476 -3.460 -12.378 1.00 84.12 86 LEU A C 1
ATOM 629 O O . LEU A 1 86 ? 14.634 -3.469 -13.596 1.00 84.12 86 LEU A O 1
ATOM 633 N N . VAL A 1 87 ? 13.965 -2.407 -11.735 1.00 81.44 87 VAL A N 1
ATOM 634 C CA . VAL A 1 87 ? 13.392 -1.246 -12.440 1.00 81.44 87 VAL A CA 1
ATOM 635 C C . VAL A 1 87 ? 14.134 0.032 -12.088 1.00 81.44 87 VAL A C 1
ATOM 637 O O . VAL A 1 87 ? 14.895 0.553 -12.895 1.00 81.44 87 VAL A O 1
ATOM 640 N N . ASP A 1 88 ? 13.880 0.557 -10.892 1.00 84.75 88 ASP A N 1
ATOM 641 C CA . ASP A 1 88 ? 14.375 1.859 -10.478 1.00 84.75 88 ASP A CA 1
ATOM 642 C C . ASP A 1 88 ? 14.423 1.938 -8.953 1.00 84.75 88 ASP A C 1
ATOM 644 O O . ASP A 1 88 ? 13.471 1.587 -8.243 1.00 84.75 88 ASP A O 1
ATOM 648 N N . ILE A 1 89 ? 15.556 2.421 -8.449 1.00 87.38 89 ILE A N 1
ATOM 649 C CA . ILE A 1 89 ? 15.835 2.496 -7.015 1.00 87.38 89 ILE A CA 1
ATOM 650 C C . ILE A 1 89 ? 14.874 3.476 -6.335 1.00 87.38 89 ILE A C 1
ATOM 652 O O . ILE A 1 89 ? 14.430 3.218 -5.218 1.00 87.38 89 ILE A O 1
ATOM 656 N N . VAL A 1 90 ? 14.520 4.582 -6.998 1.00 89.56 90 VAL A N 1
ATOM 657 C CA . VAL A 1 90 ? 13.652 5.622 -6.434 1.00 89.56 90 VAL A CA 1
ATOM 658 C C . VAL A 1 90 ? 12.239 5.081 -6.258 1.00 89.56 90 VAL A C 1
ATOM 660 O O . VAL A 1 90 ? 11.664 5.195 -5.175 1.00 89.56 90 VAL A O 1
ATOM 663 N N . VAL A 1 91 ? 11.695 4.435 -7.291 1.00 86.62 91 VAL A N 1
ATOM 664 C CA . VAL A 1 91 ? 10.353 3.834 -7.244 1.00 86.62 91 VAL A CA 1
ATOM 665 C C . VAL A 1 91 ? 10.292 2.733 -6.185 1.00 86.62 91 VAL A C 1
ATOM 667 O O . VAL A 1 91 ? 9.380 2.726 -5.354 1.00 86.62 91 VAL A O 1
ATOM 670 N N . GLY A 1 92 ? 11.286 1.842 -6.158 1.00 88.38 92 GLY A N 1
ATOM 671 C CA . GLY A 1 92 ? 11.369 0.781 -5.155 1.00 88.38 92 GLY A CA 1
ATOM 672 C C . GLY A 1 92 ? 11.438 1.319 -3.722 1.00 88.38 92 GLY A C 1
ATOM 673 O O . GLY A 1 92 ? 10.752 0.813 -2.831 1.00 88.38 92 GLY A O 1
ATOM 674 N N . LEU A 1 93 ? 12.189 2.402 -3.492 1.00 91.12 93 LEU A N 1
ATOM 675 C CA . LEU A 1 93 ? 12.290 3.035 -2.177 1.00 91.12 93 LEU A CA 1
ATOM 676 C C . LEU A 1 93 ? 10.963 3.668 -1.730 1.00 91.12 93 LEU A C 1
ATOM 678 O O . LEU A 1 93 ? 10.615 3.578 -0.552 1.00 91.12 93 LEU A O 1
ATOM 682 N N . ILE A 1 94 ? 10.190 4.247 -2.656 1.00 92.25 94 ILE A N 1
ATOM 683 C CA . ILE A 1 94 ? 8.842 4.767 -2.371 1.00 92.25 94 ILE A CA 1
ATOM 684 C C . ILE A 1 94 ? 7.912 3.630 -1.927 1.00 92.25 94 ILE A C 1
ATOM 686 O O . ILE A 1 94 ? 7.202 3.770 -0.929 1.00 92.25 94 ILE A O 1
ATOM 690 N N . PHE A 1 95 ? 7.945 2.487 -2.618 1.00 91.88 95 PHE A N 1
ATOM 691 C CA . PHE A 1 95 ? 7.165 1.305 -2.243 1.00 91.88 95 PHE A CA 1
ATOM 692 C C . PHE A 1 95 ? 7.512 0.786 -0.851 1.00 91.88 95 PHE A C 1
ATOM 694 O O . PHE A 1 95 ? 6.614 0.543 -0.042 1.00 91.88 95 PHE A O 1
ATOM 701 N N . ILE A 1 96 ? 8.806 0.665 -0.549 1.00 93.25 96 ILE A N 1
ATOM 702 C CA . ILE A 1 96 ? 9.273 0.249 0.777 1.00 93.25 96 ILE A CA 1
ATOM 703 C C . ILE A 1 96 ? 8.833 1.267 1.833 1.00 93.25 96 ILE A C 1
ATOM 705 O O . ILE A 1 96 ? 8.298 0.873 2.867 1.00 93.25 96 ILE A O 1
ATOM 709 N N . GLY A 1 97 ? 8.979 2.567 1.565 1.00 93.06 97 GLY A N 1
ATOM 710 C CA . GLY A 1 97 ? 8.549 3.634 2.469 1.00 93.06 97 GLY A CA 1
ATOM 711 C C . GLY A 1 97 ? 7.056 3.565 2.800 1.00 93.06 97 GLY A C 1
ATOM 712 O O . GLY A 1 97 ? 6.681 3.592 3.973 1.00 93.06 97 GLY A O 1
ATOM 713 N N . LEU A 1 98 ? 6.201 3.392 1.787 1.00 92.19 98 LEU A N 1
ATOM 714 C CA . LEU A 1 98 ? 4.757 3.197 1.968 1.00 92.19 98 LEU A CA 1
ATOM 715 C C . LEU A 1 98 ? 4.437 1.894 2.712 1.00 92.19 98 LEU A C 1
ATOM 717 O O . LEU A 1 98 ? 3.550 1.873 3.567 1.00 92.19 98 LEU A O 1
ATOM 721 N N . GLY A 1 99 ? 5.174 0.821 2.422 1.00 92.25 99 GLY A N 1
ATOM 722 C CA . GLY A 1 99 ? 5.061 -0.460 3.112 1.00 92.25 99 GLY A CA 1
ATOM 723 C C . GLY A 1 99 ? 5.352 -0.335 4.606 1.00 92.25 99 GLY A C 1
ATOM 724 O O . GLY A 1 99 ? 4.541 -0.771 5.422 1.00 92.25 99 GLY A O 1
ATOM 725 N N . VAL A 1 100 ? 6.454 0.326 4.974 1.00 94.00 100 VAL A N 1
ATOM 726 C CA . VAL A 1 100 ? 6.831 0.595 6.371 1.00 94.00 100 VAL A CA 1
ATOM 727 C C . VAL A 1 100 ? 5.788 1.473 7.057 1.00 94.00 100 VAL A C 1
ATOM 729 O O . VAL A 1 100 ? 5.366 1.158 8.170 1.00 94.00 100 VAL A O 1
ATOM 732 N N . LEU A 1 101 ? 5.310 2.528 6.390 1.00 92.25 101 LEU A N 1
ATOM 733 C CA . LEU A 1 101 ? 4.245 3.377 6.926 1.00 92.25 101 LEU A CA 1
ATOM 734 C C . LEU A 1 101 ? 2.997 2.540 7.247 1.00 92.25 101 LEU A C 1
ATOM 736 O O . LEU A 1 101 ? 2.446 2.633 8.342 1.00 92.25 101 LEU A O 1
ATOM 740 N N . SER A 1 102 ? 2.606 1.648 6.334 1.00 90.81 102 SER A N 1
ATOM 741 C CA . SER A 1 102 ? 1.492 0.717 6.533 1.00 90.81 102 SER A CA 1
ATOM 742 C C . SER A 1 102 ? 1.711 -0.228 7.727 1.00 90.81 102 SER A C 1
ATOM 744 O O . SER A 1 102 ? 0.787 -0.435 8.518 1.00 90.81 102 SER A O 1
ATOM 746 N N . VAL A 1 103 ? 2.930 -0.747 7.941 1.00 90.88 103 VAL A N 1
ATOM 747 C CA . VAL A 1 103 ? 3.264 -1.565 9.130 1.00 90.88 103 VAL A CA 1
ATOM 748 C C . VAL A 1 103 ? 3.040 -0.778 10.420 1.00 90.88 103 VAL A C 1
ATOM 750 O O . VAL A 1 103 ? 2.464 -1.307 11.370 1.00 90.88 103 VAL A O 1
ATOM 753 N N . VAL A 1 104 ? 3.452 0.491 10.459 1.00 91.31 104 VAL A N 1
ATOM 754 C CA . VAL A 1 104 ? 3.264 1.353 11.637 1.00 91.31 104 VAL A CA 1
ATOM 755 C C . VAL A 1 104 ? 1.777 1.586 11.915 1.00 91.31 104 VAL A C 1
ATOM 757 O O . VAL A 1 104 ? 1.334 1.491 13.060 1.00 91.31 104 VAL A O 1
ATOM 760 N N . LEU A 1 105 ? 0.964 1.826 10.881 1.00 86.31 105 LEU A N 1
ATOM 761 C CA . LEU A 1 105 ? -0.490 1.919 11.053 1.00 86.31 105 LEU A CA 1
ATOM 762 C C . LEU A 1 105 ? -1.092 0.590 11.537 1.00 86.31 105 LEU A C 1
ATOM 764 O O . LEU A 1 105 ? -1.995 0.589 12.377 1.00 86.31 105 LEU A O 1
ATOM 768 N N . THR A 1 106 ? -0.584 -0.536 11.035 1.00 87.56 106 THR A N 1
ATOM 769 C CA . THR A 1 106 ? -1.021 -1.884 11.420 1.00 87.56 106 THR A CA 1
ATOM 770 C C . THR A 1 106 ? -0.733 -2.157 12.892 1.00 87.56 106 THR A C 1
ATOM 772 O O . THR A 1 106 ? -1.626 -2.590 13.620 1.00 87.56 106 THR A O 1
ATOM 775 N N . SER A 1 107 ? 0.478 -1.856 13.367 1.00 86.25 107 SER A N 1
ATOM 776 C CA . SER A 1 107 ? 0.865 -2.064 14.766 1.00 86.25 107 SER A CA 1
ATOM 777 C C . SER A 1 107 ? 0.046 -1.190 15.718 1.00 86.25 107 SER A C 1
ATOM 779 O O . SER A 1 107 ? -0.440 -1.688 16.734 1.00 86.25 107 SER A O 1
ATOM 781 N N . LEU A 1 108 ? -0.219 0.070 15.354 1.00 85.50 108 LEU A N 1
ATOM 782 C CA . LEU A 1 108 ? -1.127 0.954 16.092 1.00 85.50 108 LEU A CA 1
ATOM 783 C C . LEU A 1 108 ? -2.558 0.398 16.137 1.00 85.50 108 LEU A C 1
ATOM 785 O O . LEU A 1 108 ? -3.210 0.427 17.184 1.00 85.50 108 LEU A O 1
ATOM 789 N N . CYS A 1 109 ? -3.053 -0.137 15.019 1.00 81.06 109 CYS A N 1
ATOM 790 C CA . CYS A 1 109 ? -4.384 -0.731 14.942 1.00 81.06 109 CYS A CA 1
ATOM 791 C C . CYS A 1 109 ? -4.497 -1.990 15.825 1.00 81.06 109 CYS A C 1
ATOM 793 O O . CYS A 1 109 ? -5.460 -2.131 16.586 1.00 81.06 10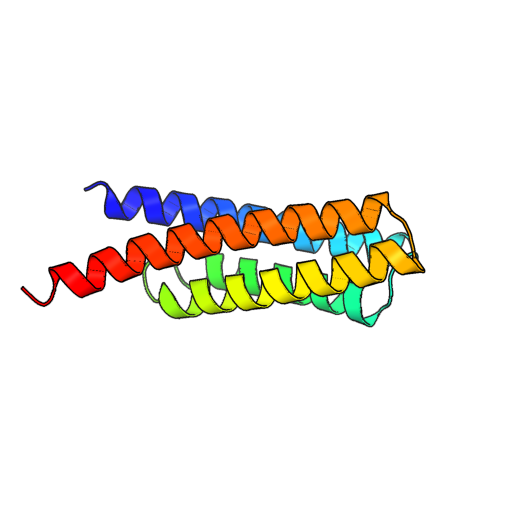9 CYS A O 1
ATOM 795 N N . LEU A 1 110 ? -3.484 -2.862 15.793 1.00 80.38 110 LEU A N 1
ATOM 796 C CA . LEU A 1 110 ? -3.371 -4.054 16.638 1.00 80.38 110 LEU A CA 1
ATOM 797 C C . LEU A 1 110 ? -3.273 -3.701 18.123 1.00 80.38 110 LEU A C 1
ATOM 799 O O . LEU A 1 110 ? -3.988 -4.296 18.924 1.00 80.38 110 LEU A O 1
ATOM 803 N N . PHE A 1 111 ? -2.460 -2.706 18.487 1.00 80.75 111 PHE A N 1
ATOM 804 C CA . PHE A 1 111 ? -2.294 -2.257 19.870 1.00 80.75 111 PHE A CA 1
ATOM 805 C C . PHE A 1 111 ? -3.613 -1.755 20.466 1.00 80.75 111 PHE A C 1
ATOM 807 O O . PHE A 1 111 ? -4.028 -2.185 21.543 1.00 80.75 111 PHE A O 1
ATOM 814 N N . ILE A 1 112 ? -4.337 -0.909 19.723 1.00 74.56 112 ILE A N 1
ATOM 815 C CA . ILE A 1 112 ? -5.654 -0.421 20.147 1.00 74.56 112 ILE A CA 1
ATOM 816 C C . ILE A 1 112 ? -6.632 -1.587 20.302 1.00 74.56 112 ILE A C 1
ATOM 818 O O . ILE A 1 112 ? -7.423 -1.580 21.243 1.00 74.56 112 ILE A O 1
ATOM 822 N N . ASN A 1 113 ? -6.595 -2.585 19.414 1.00 71.94 113 ASN A N 1
ATOM 823 C CA . ASN A 1 113 ? -7.496 -3.732 19.487 1.00 71.94 113 ASN A CA 1
ATOM 824 C C . ASN A 1 113 ? -7.150 -4.679 20.656 1.00 71.94 113 ASN A C 1
ATOM 826 O O . ASN A 1 113 ? -8.056 -5.096 21.377 1.00 71.94 113 ASN A O 1
ATOM 830 N N . LEU A 1 114 ? -5.863 -4.952 20.914 1.00 67.88 114 LEU A N 1
ATOM 831 C CA . LEU A 1 114 ? -5.405 -5.759 22.055 1.00 67.88 114 LEU A CA 1
ATOM 832 C C . LEU A 1 114 ? -5.814 -5.133 23.392 1.00 67.88 114 LEU A C 1
ATOM 834 O O . LEU A 1 114 ? -6.420 -5.816 24.216 1.00 67.88 114 LEU A O 1
ATOM 838 N N . CYS A 1 115 ? -5.583 -3.826 23.573 1.00 60.19 115 CYS A N 1
ATOM 839 C CA . CYS A 1 115 ? -6.033 -3.092 24.761 1.00 60.19 115 CYS A CA 1
ATOM 840 C C . CYS A 1 115 ? -7.557 -3.142 24.966 1.00 60.19 115 CYS A C 1
ATOM 842 O O . CYS A 1 115 ? -8.035 -2.889 26.065 1.00 60.19 115 CYS A O 1
ATOM 844 N N . CYS A 1 116 ? -8.355 -3.436 23.936 1.00 55.69 116 CYS A N 1
ATOM 845 C CA . CYS A 1 116 ? -9.804 -3.587 24.092 1.00 55.69 116 CYS A CA 1
ATOM 846 C C . CYS A 1 116 ? -10.207 -4.970 24.597 1.00 55.69 116 CYS A C 1
ATOM 848 O O . CYS A 1 116 ? -11.179 -5.074 25.339 1.00 55.69 116 CYS A O 1
ATOM 850 N N . ILE A 1 117 ? -9.506 -6.013 24.153 1.00 56.25 117 ILE A N 1
ATOM 851 C CA . ILE A 1 117 ? -9.829 -7.405 24.477 1.00 56.25 117 ILE A CA 1
ATOM 852 C C . ILE A 1 117 ? -9.419 -7.717 25.920 1.00 56.25 117 ILE A C 1
ATOM 854 O O . ILE A 1 117 ? -10.153 -8.405 26.623 1.00 56.25 117 ILE A O 1
ATOM 858 N N . THR A 1 118 ? -8.296 -7.166 26.391 1.00 47.34 118 THR A N 1
ATOM 859 C CA . THR A 1 118 ? -7.824 -7.361 27.771 1.00 47.34 118 THR A CA 1
ATOM 860 C C . THR A 1 118 ? -8.716 -6.684 28.811 1.00 47.34 118 THR A C 1
ATOM 862 O O . THR A 1 118 ? -8.941 -7.258 29.866 1.00 47.34 118 THR A O 1
ATOM 865 N N . VAL A 1 119 ? -9.293 -5.515 28.510 1.00 47.59 119 VAL A N 1
ATOM 866 C CA . VAL A 1 119 ? -10.156 -4.769 29.454 1.00 47.59 119 VAL A CA 1
ATOM 867 C C . VAL A 1 119 ? -11.559 -5.376 29.579 1.00 47.59 119 VAL A C 1
ATOM 869 O O . VAL A 1 119 ? -12.233 -5.158 30.575 1.00 47.59 119 VAL A O 1
ATOM 872 N N . HIS A 1 120 ? -12.013 -6.157 28.597 1.00 40.84 120 HIS A N 1
ATOM 873 C CA . HIS A 1 120 ? -13.338 -6.790 28.631 1.00 40.84 120 HIS A CA 1
ATOM 874 C C . HIS A 1 120 ? -13.351 -8.155 29.344 1.00 40.84 120 HIS A C 1
ATOM 876 O O . HIS A 1 120 ? -14.400 -8.797 29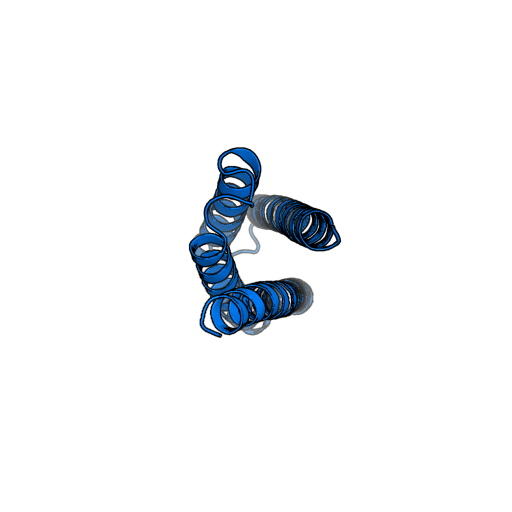.416 1.00 40.84 120 HIS A O 1
ATOM 882 N N . LYS A 1 121 ? -12.182 -8.619 29.805 1.00 33.75 121 LYS A N 1
ATOM 883 C CA . LYS A 1 121 ? -11.978 -9.929 30.436 1.00 33.75 121 LYS A CA 1
ATOM 884 C C . LYS A 1 121 ? -11.527 -9.828 31.903 1.00 33.75 121 LYS A C 1
ATOM 886 O O . LYS A 1 121 ? -11.026 -10.817 32.430 1.00 33.75 121 LYS A O 1
ATOM 891 N N . VAL A 1 122 ? -11.686 -8.653 32.522 1.00 38.84 122 VAL A N 1
ATOM 892 C CA . VAL A 1 122 ? -11.455 -8.401 33.955 1.00 38.84 122 VAL A CA 1
ATOM 893 C C . VAL A 1 122 ? -12.788 -8.124 34.627 1.00 38.84 122 VAL A C 1
ATOM 895 O O . VAL A 1 122 ? -13.543 -7.298 34.067 1.00 38.84 122 VAL A O 1
#